Protein AF-A0A4U2EYA7-F1 (afdb_monomer_lite)

Foldseek 3Di:
DDPPVVVVVVVVVVVVVVVVVVVVVVVVVVVVVVVVVVVVVVVVVVVVVVVVVVVVVVVVVVVVVVVVVVVVVVVVVVVVVVVVVVVVVVVVVVVVVVPPDDDDLPPLQDADDLVNCLDPNNLVPDDLVSSLVNNQSHDPDRPPPVSSVVSVVSSCVVPVPPPD

Secondary structure (DSSP, 8-state):
---HHHHHHHHHHHHHHHHHHHHHHHHHHHHHHHHHHHHHHHHHHHHHHHHHHHHHHHHHHHHHHHHHHHHHHHHHHHHHHHHHHHHHHHHHHHHHHHTT----TT-TT----HHHHTSHHHHHHS-HHHHHHHHHTT-SSPPPHHHHHHHHHHHHHHHGGG--

Radius of gyration: 53.13 Å; chains: 1; bounding box: 93×48×147 Å

Structure (mmCIF, N/CA/C/O backbone):
data_AF-A0A4U2EYA7-F1
#
_entry.id   AF-A0A4U2EYA7-F1
#
loop_
_atom_site.group_PDB
_atom_site.id
_atom_site.type_symbol
_atom_site.label_atom_id
_atom_site.label_alt_id
_atom_site.label_comp_id
_atom_site.label_asym_id
_atom_site.label_entity_id
_atom_site.label_seq_id
_atom_site.pdbx_PDB_ins_code
_atom_site.Cartn_x
_atom_site.Cartn_y
_atom_site.Cartn_z
_atom_site.occupancy
_atom_site.B_iso_or_equiv
_atom_site.auth_seq_id
_atom_site.auth_comp_id
_atom_site.auth_asym_id
_atom_site.auth_atom_id
_atom_site.pdbx_PDB_model_num
ATOM 1 N N . MET A 1 1 ? -61.223 -23.278 85.427 1.00 52.69 1 MET A N 1
ATOM 2 C CA . MET A 1 1 ? -60.872 -21.841 85.414 1.00 52.69 1 MET A CA 1
ATOM 3 C C . MET A 1 1 ? -59.365 -21.768 85.554 1.00 52.69 1 MET A C 1
ATOM 5 O O . MET A 1 1 ? -58.854 -22.464 86.415 1.00 52.69 1 MET A O 1
ATOM 9 N N . LEU A 1 2 ? -58.667 -21.059 84.663 1.00 58.75 2 LEU A N 1
ATOM 10 C CA . LEU A 1 2 ? -57.231 -20.802 84.826 1.00 58.75 2 LEU A CA 1
ATOM 11 C C . LEU A 1 2 ? -57.045 -19.795 85.964 1.00 58.75 2 LEU A C 1
ATOM 13 O O . LEU A 1 2 ? -57.768 -18.797 86.005 1.00 58.75 2 LEU A O 1
ATOM 17 N N . ASP A 1 3 ? -56.101 -20.060 86.861 1.00 76.12 3 ASP A N 1
ATOM 18 C CA . ASP A 1 3 ? -55.784 -19.149 87.954 1.00 76.12 3 ASP A CA 1
ATOM 19 C C . ASP A 1 3 ? -55.216 -17.832 87.393 1.00 76.12 3 ASP A C 1
ATOM 21 O O . ASP A 1 3 ? -54.519 -17.795 86.376 1.00 76.12 3 ASP A O 1
ATOM 25 N N . SER A 1 4 ? -55.552 -16.711 88.035 1.00 76.69 4 SER A N 1
ATOM 26 C CA . SER A 1 4 ? -55.222 -15.349 87.573 1.00 76.69 4 SER A CA 1
ATOM 27 C C . SER A 1 4 ? -53.725 -15.147 87.283 1.00 76.69 4 SER A C 1
ATOM 29 O O . SER A 1 4 ? -53.350 -14.415 86.365 1.00 76.69 4 SER A O 1
ATOM 31 N N . GLU A 1 5 ? -52.858 -15.837 88.025 1.00 77.38 5 GLU A N 1
ATOM 32 C CA . GLU A 1 5 ? -51.407 -15.781 87.831 1.00 77.38 5 GLU A CA 1
ATOM 33 C C . GLU A 1 5 ? -50.943 -16.524 86.573 1.00 77.38 5 GLU A C 1
ATOM 35 O O . GLU A 1 5 ? -50.135 -15.989 85.812 1.00 77.38 5 GLU A O 1
ATOM 40 N N . THR A 1 6 ? -51.517 -17.693 86.273 1.00 77.44 6 THR A N 1
ATOM 41 C CA . THR A 1 6 ? -51.174 -18.451 85.059 1.00 77.44 6 THR A CA 1
ATOM 42 C C . THR A 1 6 ? -51.632 -17.725 83.795 1.00 77.44 6 THR A C 1
ATOM 44 O O . THR A 1 6 ? -50.946 -17.761 82.773 1.00 77.44 6 THR A O 1
ATOM 47 N N . ALA A 1 7 ? -52.756 -17.005 83.858 1.00 79.62 7 ALA A N 1
ATOM 48 C CA . ALA A 1 7 ? -53.217 -16.166 82.753 1.00 79.62 7 ALA A CA 1
ATOM 49 C C . ALA A 1 7 ? -52.255 -14.997 82.463 1.00 79.62 7 ALA A C 1
ATOM 51 O O . ALA A 1 7 ? -51.969 -14.714 81.297 1.00 79.62 7 ALA A O 1
ATOM 52 N N . LYS A 1 8 ? -51.709 -14.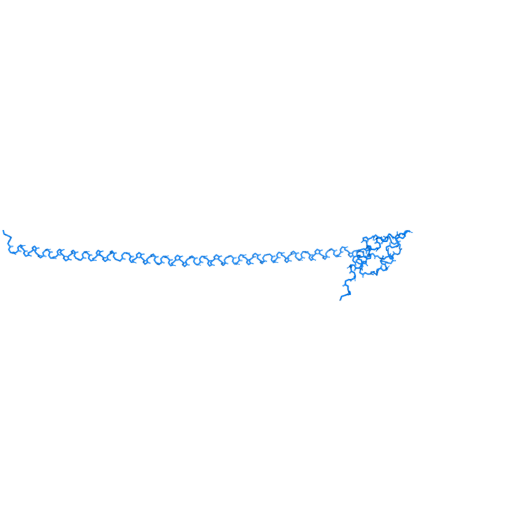352 83.505 1.00 82.56 8 LYS A N 1
ATOM 53 C CA . LYS A 1 8 ? -50.725 -13.267 83.355 1.00 82.56 8 LYS A CA 1
ATOM 54 C C . LYS A 1 8 ? -49.404 -13.762 82.771 1.00 82.56 8 LYS A C 1
ATOM 56 O O . LYS A 1 8 ? -48.896 -13.140 81.841 1.00 82.56 8 LYS A O 1
ATOM 61 N N . GLU A 1 9 ? -48.878 -14.890 83.247 1.00 80.94 9 GLU A N 1
ATOM 62 C CA . GLU A 1 9 ? -47.647 -15.474 82.693 1.00 80.94 9 GLU A CA 1
ATOM 63 C C . GLU A 1 9 ? -47.791 -15.862 81.218 1.00 80.94 9 GLU A C 1
ATOM 65 O O . GLU A 1 9 ? -46.896 -15.604 80.410 1.00 80.94 9 GLU A O 1
ATOM 70 N N . LEU A 1 10 ? -48.928 -16.454 80.837 1.00 82.88 10 LEU A N 1
ATOM 71 C CA . LEU A 1 10 ? -49.212 -16.794 79.441 1.00 82.88 10 LEU A CA 1
ATOM 72 C C . LEU A 1 10 ? -49.304 -15.548 78.556 1.00 82.88 10 LEU A C 1
ATOM 74 O O . LEU A 1 10 ? -48.827 -15.560 77.419 1.00 82.88 10 LEU A O 1
ATOM 78 N N . GLN A 1 11 ? -49.882 -14.461 79.068 1.00 84.00 11 GLN A N 1
ATOM 79 C CA . GLN A 1 11 ? -49.985 -13.201 78.340 1.00 84.00 11 GLN A CA 1
ATOM 80 C C . GLN A 1 11 ? -48.613 -12.543 78.139 1.00 84.00 11 GLN A C 1
ATOM 82 O O . GLN A 1 11 ? -48.336 -12.037 77.050 1.00 84.00 11 GLN A O 1
ATOM 87 N N . LEU A 1 12 ? -47.738 -12.619 79.144 1.00 85.44 12 LEU A N 1
ATOM 88 C CA . LEU A 1 12 ? -46.378 -12.080 79.104 1.00 85.44 12 LEU A CA 1
ATOM 89 C C . LEU A 1 12 ? -45.503 -12.856 78.107 1.00 85.44 12 LEU A C 1
ATOM 91 O O . LEU A 1 12 ? -44.963 -12.261 77.177 1.00 85.44 12 LEU A O 1
ATOM 95 N N . LYS A 1 13 ? -45.513 -14.194 78.176 1.00 85.19 13 LYS A N 1
ATOM 96 C CA . LYS A 1 13 ? -44.842 -15.061 77.188 1.00 85.19 13 LYS A CA 1
ATOM 97 C C . LYS A 1 13 ? -45.384 -14.862 75.772 1.00 85.19 13 LYS A C 1
ATOM 99 O O . LYS A 1 13 ? -44.642 -14.917 74.794 1.00 85.19 13 LYS A O 1
ATOM 104 N N . SER A 1 14 ? -46.689 -14.624 75.632 1.00 83.50 14 SER A N 1
ATOM 105 C CA . SER A 1 14 ? -47.300 -14.318 74.334 1.00 83.50 14 SER A CA 1
ATOM 106 C C . SER A 1 14 ? -46.831 -12.970 73.778 1.00 83.50 14 SER A C 1
ATOM 108 O O . SER A 1 14 ? -46.651 -12.847 72.566 1.00 83.50 14 SER A O 1
ATOM 110 N N . ALA A 1 15 ? -46.638 -11.964 74.633 1.00 85.31 15 ALA A N 1
ATOM 111 C CA . ALA A 1 15 ? -46.117 -10.662 74.233 1.00 85.31 15 ALA A CA 1
ATOM 112 C C . ALA A 1 15 ? -44.639 -10.751 73.818 1.00 85.31 15 ALA A C 1
ATOM 114 O O . ALA A 1 15 ? -44.290 -10.248 72.752 1.00 85.31 15 ALA A O 1
ATOM 115 N N . GLU A 1 16 ? -43.812 -11.467 74.583 1.00 88.19 16 GLU A N 1
ATOM 116 C CA . GLU A 1 16 ? -42.397 -11.722 74.264 1.00 88.19 16 GLU A CA 1
ATOM 117 C C . GLU A 1 16 ? -42.233 -12.456 72.927 1.00 88.19 16 GLU A C 1
ATOM 119 O O . GLU A 1 16 ? -41.485 -12.025 72.052 1.00 88.19 16 GLU A O 1
ATOM 124 N N . LYS A 1 17 ? -43.020 -13.509 72.676 1.00 87.25 17 LYS A N 1
ATOM 125 C CA . LYS A 1 17 ? -42.952 -14.202 71.380 1.00 87.25 17 LYS A CA 1
ATOM 126 C C . LYS A 1 17 ? -43.392 -13.334 70.201 1.00 87.25 17 LYS A C 1
ATOM 128 O O . LYS A 1 17 ? -42.926 -13.536 69.079 1.00 87.25 17 LYS A O 1
ATOM 133 N N . ARG A 1 18 ? -44.291 -12.367 70.415 1.00 83.38 18 ARG A N 1
ATOM 134 C CA . ARG A 1 18 ? -44.698 -11.418 69.365 1.00 83.38 18 ARG A CA 1
ATOM 135 C C . ARG A 1 18 ? -43.592 -10.414 69.052 1.00 83.38 18 ARG A C 1
ATOM 137 O O . ARG A 1 18 ? -43.399 -10.101 67.877 1.00 83.38 18 ARG A O 1
ATOM 144 N N . THR A 1 19 ? -42.868 -9.927 70.059 1.00 87.31 19 THR A N 1
ATOM 145 C CA . THR A 1 19 ? -41.748 -8.997 69.851 1.00 87.31 19 THR A CA 1
ATOM 146 C C . THR A 1 19 ? -40.568 -9.689 69.174 1.00 87.31 19 THR A C 1
ATOM 148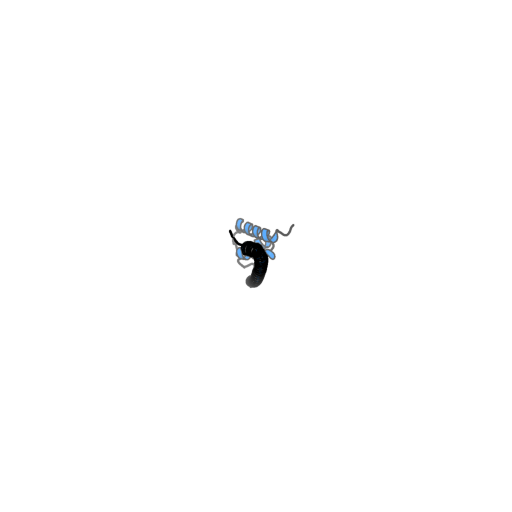 O O . THR A 1 19 ? -40.024 -9.142 68.214 1.00 87.31 19 THR A O 1
ATOM 151 N N . GLU A 1 20 ? -40.243 -10.922 69.567 1.00 86.69 20 GLU A N 1
ATOM 152 C CA . GLU A 1 20 ? -39.237 -11.751 68.889 1.00 86.69 20 GLU A CA 1
ATOM 153 C C . GLU A 1 20 ? -39.598 -12.011 67.421 1.00 86.69 20 GLU A C 1
ATOM 155 O O . GLU A 1 20 ? -38.760 -11.855 66.531 1.00 86.69 20 GLU A O 1
ATOM 160 N N . ASN A 1 21 ? -40.863 -12.335 67.129 1.00 84.50 21 ASN A N 1
ATOM 161 C CA . ASN A 1 21 ? -41.307 -12.552 65.752 1.00 84.50 21 ASN A CA 1
ATOM 162 C C . ASN A 1 21 ? -41.226 -11.269 64.906 1.00 84.50 21 ASN A C 1
ATOM 164 O O . ASN A 1 21 ? -40.838 -11.319 63.740 1.00 84.50 21 ASN A O 1
ATOM 168 N N . ALA A 1 22 ? -41.551 -10.110 65.487 1.00 88.00 22 ALA A N 1
ATOM 169 C CA . ALA A 1 22 ? -41.431 -8.822 64.809 1.00 88.00 22 ALA A CA 1
ATOM 170 C C . ALA A 1 22 ? -39.966 -8.463 64.495 1.00 88.00 22 ALA A C 1
ATOM 172 O O . ALA A 1 22 ? -39.678 -7.968 63.403 1.00 88.00 22 ALA A O 1
ATOM 173 N N . LEU A 1 23 ? -39.041 -8.754 65.416 1.00 86.62 23 LEU A N 1
ATOM 174 C CA . LEU A 1 23 ? -37.599 -8.599 65.207 1.00 86.62 23 LEU A CA 1
ATOM 175 C C . LEU A 1 23 ? -37.081 -9.529 64.106 1.00 86.62 23 LEU A C 1
ATOM 177 O O . LEU A 1 23 ? -36.403 -9.064 63.192 1.00 86.62 23 LEU A O 1
ATOM 181 N N . ALA A 1 24 ? -37.465 -10.807 64.135 1.00 79.19 24 ALA A N 1
ATOM 182 C CA . ALA A 1 24 ? -37.080 -11.780 63.115 1.00 79.19 24 ALA A CA 1
ATOM 183 C C . ALA A 1 24 ? -37.596 -11.391 61.718 1.00 79.19 24 ALA A C 1
ATOM 185 O O . ALA A 1 24 ? -36.853 -11.464 60.743 1.00 79.19 24 ALA A O 1
ATOM 186 N N . ARG A 1 25 ? -38.840 -10.901 61.612 1.00 83.12 25 ARG A N 1
ATOM 187 C CA . ARG A 1 25 ? -39.405 -10.404 60.344 1.00 83.12 25 ARG A CA 1
ATOM 188 C C . ARG A 1 25 ? -38.680 -9.170 59.821 1.00 83.12 25 ARG A C 1
ATOM 190 O O . ARG A 1 25 ? -38.469 -9.066 58.617 1.00 83.12 25 ARG A O 1
ATOM 197 N N . ARG A 1 26 ? -38.294 -8.240 60.702 1.00 83.75 26 ARG A N 1
ATOM 198 C CA . ARG A 1 26 ? -37.489 -7.078 60.301 1.00 83.75 26 ARG A CA 1
ATOM 199 C C . ARG A 1 26 ? -36.119 -7.506 59.803 1.00 83.75 26 ARG A C 1
ATOM 201 O O . ARG A 1 26 ? -35.748 -7.081 58.722 1.00 83.75 26 ARG A O 1
ATOM 208 N N . ALA A 1 27 ? -35.421 -8.373 60.535 1.00 78.06 27 ALA A N 1
ATOM 209 C CA . ALA A 1 27 ? -34.114 -8.884 60.126 1.00 78.06 27 ALA A CA 1
ATOM 210 C C . ALA A 1 27 ? -34.179 -9.626 58.780 1.00 78.06 27 ALA A C 1
ATOM 212 O O . ALA A 1 27 ? -33.314 -9.438 57.930 1.00 78.06 27 ALA A O 1
ATOM 213 N N . PHE A 1 28 ? -35.234 -10.415 58.561 1.00 76.19 28 PHE A N 1
ATOM 214 C CA . PHE A 1 28 ? -35.461 -11.117 57.301 1.00 76.19 28 PHE A CA 1
ATOM 215 C C . PHE A 1 28 ? -35.742 -10.159 56.136 1.00 76.19 28 PHE A C 1
ATOM 217 O O . PHE A 1 28 ? -35.145 -10.299 55.072 1.00 76.19 28 PHE A O 1
ATOM 224 N N . ASN A 1 29 ? -36.591 -9.148 56.340 1.00 77.69 29 ASN A N 1
ATOM 225 C CA . ASN A 1 29 ? -36.836 -8.124 55.323 1.00 77.69 29 ASN A CA 1
ATOM 226 C C . ASN A 1 29 ? -35.580 -7.297 55.021 1.00 77.69 29 ASN A C 1
ATOM 228 O O . ASN A 1 29 ? -35.341 -6.989 53.862 1.00 77.69 29 ASN A O 1
ATOM 232 N N . ASP A 1 30 ? -34.771 -6.977 56.031 1.00 77.50 30 ASP A N 1
ATOM 233 C CA . ASP A 1 30 ? -33.505 -6.254 55.860 1.00 77.50 30 ASP A CA 1
ATOM 234 C C . ASP A 1 30 ? -32.467 -7.074 55.080 1.00 77.50 30 ASP A C 1
ATOM 236 O O . ASP A 1 30 ? -31.682 -6.521 54.314 1.00 77.50 30 ASP A O 1
ATOM 240 N N . ALA A 1 31 ? -32.443 -8.396 55.271 1.00 71.38 31 ALA A N 1
ATOM 241 C CA . ALA A 1 31 ? -31.594 -9.290 54.489 1.00 71.38 31 ALA A CA 1
ATOM 242 C C . ALA A 1 31 ? -32.070 -9.363 53.028 1.00 71.38 31 ALA A C 1
ATOM 244 O O . ALA A 1 31 ? -31.269 -9.204 52.108 1.00 71.38 31 ALA A O 1
ATOM 245 N N . LEU A 1 32 ? -33.385 -9.504 52.823 1.00 71.12 32 LEU A N 1
ATOM 246 C CA . LEU A 1 32 ? -34.001 -9.542 51.495 1.00 71.12 32 LEU A CA 1
ATOM 247 C C . LEU A 1 32 ? -33.855 -8.241 50.703 1.00 71.12 32 LEU A C 1
ATOM 249 O O . LEU A 1 32 ? -33.901 -8.291 49.481 1.00 71.12 32 LEU A O 1
ATOM 253 N N . THR A 1 33 ? -33.709 -7.084 51.350 1.00 72.50 33 THR A N 1
ATOM 254 C CA . THR A 1 33 ? -33.502 -5.803 50.653 1.00 72.50 33 THR A CA 1
ATOM 255 C C . THR A 1 33 ? -32.030 -5.514 50.370 1.00 72.50 33 THR A C 1
ATOM 257 O O . THR A 1 33 ? -31.717 -4.935 49.331 1.00 72.50 33 THR A O 1
ATOM 260 N N . LYS A 1 34 ? -31.108 -5.960 51.231 1.00 73.44 34 LYS A N 1
ATOM 261 C CA . LYS A 1 34 ? -29.662 -5.731 51.051 1.00 73.44 34 LYS A CA 1
ATOM 262 C C . LYS A 1 34 ? -29.029 -6.634 49.994 1.00 73.44 34 LYS A C 1
ATOM 264 O O . LYS A 1 34 ? -28.121 -6.191 49.292 1.00 73.44 34 LYS A O 1
ATOM 269 N N . GLU A 1 35 ? -29.491 -7.876 49.850 1.00 67.69 35 GLU A N 1
ATOM 270 C CA . GLU A 1 35 ? -28.957 -8.801 48.837 1.00 67.69 35 GLU A CA 1
ATOM 271 C C . GLU A 1 35 ? -29.179 -8.317 47.387 1.00 67.69 35 GLU A C 1
ATOM 273 O O . GLU A 1 35 ? -28.206 -8.272 46.629 1.00 67.69 35 GLU A O 1
ATOM 278 N N . PRO A 1 36 ? -30.383 -7.871 46.978 1.00 72.56 36 PRO A N 1
ATOM 279 C CA . PRO A 1 36 ? -30.616 -7.329 45.640 1.00 72.56 36 PRO A CA 1
ATOM 280 C C . PRO A 1 36 ? -29.798 -6.071 45.348 1.00 72.56 36 PRO A C 1
ATOM 282 O O . PRO A 1 36 ? -29.307 -5.910 44.233 1.00 72.56 36 PRO A O 1
ATOM 285 N N . GLU A 1 37 ? -29.611 -5.188 46.334 1.00 73.62 37 GLU A N 1
ATOM 286 C CA . GLU A 1 37 ? -28.792 -3.980 46.173 1.00 73.62 37 GLU A CA 1
ATOM 287 C C . GLU A 1 37 ? -27.308 -4.309 45.972 1.00 73.62 37 GLU A C 1
ATOM 289 O O . GLU A 1 37 ? -26.639 -3.683 45.147 1.00 73.62 37 GLU A O 1
ATOM 294 N N . LEU A 1 38 ? -26.786 -5.300 46.700 1.00 73.06 38 LEU A N 1
ATOM 295 C CA . LEU A 1 38 ? -25.419 -5.792 46.519 1.00 73.06 38 LEU A CA 1
ATOM 296 C C . LEU A 1 38 ? -25.233 -6.425 45.138 1.00 73.06 38 LEU A C 1
ATOM 298 O O . LEU A 1 38 ? -24.242 -6.137 44.466 1.00 73.06 38 LEU A O 1
ATOM 302 N N . ILE A 1 39 ? -26.202 -7.223 44.687 1.00 67.56 39 ILE A N 1
ATOM 303 C CA . ILE A 1 39 ? -26.197 -7.828 43.350 1.00 67.56 39 ILE A CA 1
ATOM 304 C C . ILE A 1 39 ? -26.255 -6.742 42.267 1.00 67.56 39 ILE A C 1
ATOM 306 O O . ILE A 1 39 ? -25.468 -6.781 41.323 1.00 67.56 39 ILE A O 1
ATOM 310 N N . ALA A 1 40 ? -27.117 -5.734 42.414 1.00 73.75 40 ALA A N 1
ATOM 311 C CA . ALA A 1 40 ? -27.219 -4.626 41.467 1.00 73.75 40 ALA A CA 1
ATOM 312 C C . ALA A 1 40 ? -25.915 -3.813 41.380 1.00 73.75 40 ALA A C 1
ATOM 314 O O . ALA A 1 40 ? -25.471 -3.483 40.281 1.00 73.75 40 ALA A O 1
ATOM 315 N N . LYS A 1 41 ? -25.257 -3.546 42.518 1.00 74.75 41 LYS A N 1
ATOM 316 C CA . LYS A 1 41 ? -23.945 -2.875 42.555 1.00 74.75 41 LYS A CA 1
ATOM 317 C C . LYS A 1 41 ? -22.848 -3.705 41.887 1.00 74.75 41 LYS A C 1
ATOM 319 O O . LYS A 1 41 ? -22.052 -3.151 41.133 1.00 74.75 41 LYS A O 1
ATOM 324 N N . LEU A 1 42 ? -22.822 -5.016 42.129 1.00 70.50 42 LEU A N 1
ATOM 325 C CA . LEU A 1 42 ? -21.884 -5.943 41.486 1.00 70.50 42 LEU A CA 1
ATOM 326 C C . LEU A 1 42 ? -22.083 -5.993 39.969 1.00 70.50 42 LEU A C 1
ATOM 328 O O . LEU A 1 42 ? -21.113 -5.900 39.222 1.00 70.50 42 LEU A O 1
ATOM 332 N N . ILE A 1 43 ? -23.331 -6.094 39.505 1.00 70.25 43 ILE A N 1
ATOM 333 C CA . ILE A 1 43 ? -23.654 -6.096 38.073 1.00 70.25 43 ILE A CA 1
ATOM 334 C C . ILE A 1 43 ? -23.262 -4.761 37.433 1.00 70.25 43 ILE A C 1
ATOM 336 O O . ILE A 1 43 ? -22.608 -4.764 36.391 1.00 70.25 43 ILE A O 1
ATOM 340 N N . GLY A 1 44 ? -23.600 -3.633 38.066 1.00 70.44 44 GLY A N 1
ATOM 341 C CA . GLY A 1 44 ? -23.236 -2.298 37.585 1.00 70.44 44 GLY A CA 1
ATOM 342 C C . GLY A 1 44 ? -21.723 -2.133 37.444 1.00 70.44 44 GLY A C 1
ATOM 343 O O . GLY A 1 44 ? -21.232 -1.864 36.349 1.00 70.44 44 GLY A O 1
ATOM 344 N N . SER A 1 45 ? -20.975 -2.416 38.514 1.00 72.56 45 SER A N 1
ATOM 345 C CA . SER A 1 45 ? -19.512 -2.300 38.522 1.00 72.56 45 SER A CA 1
ATOM 346 C C . SER A 1 45 ? -18.840 -3.222 37.496 1.00 72.56 45 SER A C 1
ATOM 348 O O . SER A 1 45 ? -17.961 -2.781 36.753 1.00 72.56 45 SER A O 1
ATOM 350 N N . ASN A 1 46 ? -19.295 -4.473 37.380 1.00 71.62 46 ASN A N 1
ATOM 351 C CA . ASN A 1 46 ? -18.758 -5.409 36.391 1.00 71.62 46 ASN A CA 1
ATOM 352 C C . ASN A 1 46 ? -19.078 -4.975 34.953 1.00 71.62 46 ASN A C 1
ATOM 354 O O . ASN A 1 46 ? -18.254 -5.158 34.059 1.00 71.62 46 ASN A O 1
ATOM 358 N N . SER A 1 47 ? -20.252 -4.384 34.712 1.00 62.31 47 SER A N 1
ATOM 359 C CA . SER A 1 47 ? -20.629 -3.895 33.382 1.00 62.31 47 SER A CA 1
ATOM 360 C C . SER A 1 47 ? -19.770 -2.707 32.928 1.00 62.31 47 SER A C 1
ATOM 362 O O . SER A 1 47 ? -19.324 -2.680 31.780 1.00 62.31 47 SER A O 1
ATOM 364 N N . GLU A 1 48 ? -19.446 -1.780 33.834 1.00 72.00 48 GLU A N 1
ATOM 365 C CA . GLU A 1 48 ? -18.563 -0.637 33.567 1.00 72.00 48 GLU A CA 1
ATOM 366 C C . GLU A 1 48 ? -17.108 -1.076 33.331 1.00 72.00 48 GLU A C 1
ATOM 368 O O . GLU A 1 48 ? -16.440 -0.603 32.404 1.00 72.00 48 GLU A O 1
ATOM 373 N N . GLN A 1 49 ? -16.616 -2.042 34.113 1.00 71.94 49 GLN A N 1
ATOM 374 C CA . GLN A 1 49 ? -15.297 -2.641 33.890 1.00 71.94 49 GLN A CA 1
ATOM 375 C C . GLN A 1 49 ? -15.222 -3.375 32.545 1.00 71.94 49 GLN A C 1
ATOM 377 O O . GLN A 1 49 ? -14.239 -3.239 31.814 1.00 71.94 49 GLN A O 1
ATOM 382 N N . LEU A 1 50 ? -16.270 -4.109 32.166 1.00 70.44 50 LEU A N 1
ATOM 383 C CA . LEU A 1 50 ? -16.315 -4.790 30.874 1.00 70.44 50 LEU A CA 1
ATOM 384 C C . LEU A 1 50 ? -16.330 -3.789 29.707 1.00 70.44 50 LEU A C 1
ATOM 386 O O . LEU A 1 50 ? -15.625 -3.990 28.718 1.00 70.44 50 LEU A O 1
ATOM 390 N N . ALA A 1 51 ? -17.101 -2.704 29.822 1.00 71.25 51 ALA A N 1
ATOM 391 C CA . ALA A 1 51 ? -17.165 -1.654 28.807 1.00 71.25 51 ALA A CA 1
ATOM 392 C C . ALA A 1 51 ? -15.817 -0.935 28.632 1.00 71.25 51 ALA A C 1
ATOM 394 O O . ALA A 1 51 ? -15.352 -0.768 27.504 1.00 71.25 51 ALA A O 1
ATOM 395 N N . SER A 1 52 ? -15.150 -0.573 29.733 1.00 71.94 52 SER A N 1
ATOM 396 C CA . SER A 1 52 ? -13.828 0.068 29.683 1.00 71.94 52 SER A CA 1
ATOM 397 C C . SER A 1 52 ? -12.749 -0.857 29.109 1.00 71.94 52 SER A C 1
ATOM 399 O O . SER A 1 52 ? -11.932 -0.420 28.300 1.00 71.94 52 SER A O 1
ATOM 401 N N . THR A 1 53 ? -12.793 -2.153 29.433 1.00 73.12 53 THR A N 1
ATOM 402 C CA . THR A 1 53 ? -11.866 -3.149 28.872 1.00 73.12 53 THR A CA 1
ATOM 403 C C . THR A 1 53 ? -12.071 -3.334 27.365 1.00 73.12 53 THR A C 1
ATOM 405 O O . THR A 1 53 ? -11.094 -3.414 26.621 1.00 73.12 53 THR A O 1
ATOM 408 N N . LYS A 1 54 ? -13.325 -3.355 26.884 1.00 79.81 54 LYS A N 1
ATOM 409 C CA . LYS A 1 54 ? -13.629 -3.410 25.441 1.00 79.81 54 LYS A CA 1
ATOM 410 C C . LYS A 1 54 ? -13.105 -2.183 24.696 1.00 79.81 54 LYS A C 1
ATOM 412 O O . LYS A 1 54 ? -12.413 -2.349 23.698 1.00 79.81 54 LYS A O 1
ATOM 417 N N . LEU A 1 55 ? -13.363 -0.983 25.218 1.00 78.44 55 LEU A N 1
ATOM 418 C CA . LEU A 1 55 ? -12.845 0.272 24.658 1.00 78.44 55 LEU A CA 1
ATOM 419 C C . LEU A 1 55 ? -11.308 0.289 24.609 1.00 78.44 55 LEU A C 1
ATOM 421 O O . LEU A 1 55 ? -10.723 0.681 23.601 1.00 78.44 55 LEU A O 1
ATOM 425 N N . GLY A 1 56 ? -10.642 -0.188 25.667 1.00 80.38 56 GLY A N 1
ATOM 426 C CA . GLY A 1 56 ? -9.183 -0.336 25.684 1.00 80.38 56 GLY A CA 1
ATOM 427 C C . GLY A 1 56 ? -8.669 -1.336 24.641 1.00 80.38 56 GLY A C 1
ATOM 428 O O . GLY A 1 56 ? -7.668 -1.075 23.973 1.00 80.38 56 GLY A O 1
ATOM 429 N N . GLY A 1 57 ? -9.375 -2.455 24.452 1.00 82.00 57 GLY A N 1
ATOM 430 C CA . GLY A 1 57 ? -9.063 -3.453 23.426 1.00 82.00 57 GLY A CA 1
ATOM 431 C C . GLY A 1 57 ? -9.213 -2.918 21.999 1.00 82.00 57 GLY A C 1
ATOM 432 O O . GLY A 1 57 ? -8.327 -3.128 21.171 1.00 82.00 57 GLY A O 1
ATOM 433 N N . GLU A 1 58 ? -10.286 -2.177 21.720 1.00 82.75 58 GLU A N 1
ATOM 434 C CA . GLU A 1 58 ? -10.507 -1.523 20.422 1.00 82.75 58 GLU A CA 1
ATOM 435 C C . GLU A 1 58 ? -9.420 -0.485 20.115 1.00 82.75 58 GLU A C 1
ATOM 437 O O . GLU A 1 58 ? -8.911 -0.427 18.995 1.00 82.75 58 GLU A O 1
AT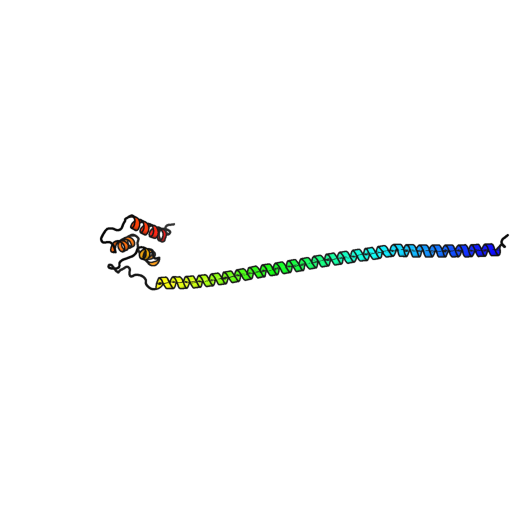OM 442 N N . TRP A 1 59 ? -8.997 0.295 21.114 1.00 82.69 59 TRP A N 1
ATOM 443 C CA . TRP A 1 59 ? -7.915 1.266 20.950 1.00 82.69 59 TRP A CA 1
ATOM 444 C C . TRP A 1 59 ? -6.571 0.607 20.602 1.00 82.69 59 TRP A C 1
ATOM 446 O O . TRP A 1 59 ? -5.865 1.077 19.703 1.00 82.69 59 TRP A O 1
ATOM 456 N N . LEU A 1 60 ? -6.228 -0.504 21.264 1.00 78.94 60 LEU A N 1
ATOM 457 C CA . LEU A 1 60 ? -5.020 -1.275 20.953 1.00 78.94 60 LEU A CA 1
ATOM 458 C C . LEU A 1 60 ? -5.071 -1.863 19.539 1.00 78.94 60 LEU A C 1
ATOM 460 O O . LEU A 1 60 ? -4.083 -1.779 18.808 1.00 78.94 60 LEU A O 1
ATOM 464 N N . LEU A 1 61 ? -6.221 -2.411 19.135 1.00 84.00 61 LEU A N 1
ATOM 465 C CA . LEU A 1 61 ? -6.411 -2.978 17.799 1.00 84.00 61 LEU A CA 1
ATOM 466 C C . LEU A 1 61 ? -6.243 -1.907 16.709 1.00 84.00 61 LEU A C 1
ATOM 468 O O . LEU A 1 61 ? -5.488 -2.111 15.759 1.00 84.00 61 LEU A O 1
ATOM 472 N N . ASN A 1 62 ? -6.885 -0.749 16.879 1.00 81.00 62 ASN A N 1
ATOM 473 C CA . ASN A 1 62 ? -6.788 0.374 15.942 1.00 81.00 62 ASN A CA 1
ATOM 474 C C . ASN A 1 62 ? -5.353 0.913 15.850 1.00 81.00 62 ASN A C 1
ATOM 476 O O . ASN A 1 62 ? -4.860 1.218 14.762 1.00 81.00 62 ASN A O 1
ATOM 480 N N . SER A 1 63 ? -4.649 0.982 16.982 1.00 78.25 63 SER A N 1
ATOM 481 C CA . SER A 1 63 ? -3.247 1.407 17.020 1.00 78.25 63 SER A CA 1
ATOM 482 C C . SER A 1 63 ? -2.337 0.419 16.284 1.00 78.25 63 SER A C 1
ATOM 484 O O . SER A 1 63 ? -1.507 0.832 15.474 1.00 78.25 63 SER A O 1
ATOM 486 N N . ALA A 1 64 ? -2.524 -0.888 16.495 1.00 80.50 64 ALA A N 1
ATOM 487 C CA . ALA A 1 64 ? -1.765 -1.926 15.800 1.00 80.50 64 ALA A CA 1
ATOM 488 C C . ALA A 1 64 ? -2.021 -1.917 14.282 1.00 80.50 64 ALA A C 1
ATOM 490 O O . ALA A 1 64 ? -1.076 -2.028 13.500 1.00 80.50 64 ALA A O 1
ATOM 491 N N . GLN A 1 65 ? -3.275 -1.725 13.857 1.00 85.75 65 GLN A N 1
ATOM 492 C CA . GLN A 1 65 ? -3.626 -1.583 12.441 1.00 85.75 65 GLN A CA 1
ATOM 493 C C . GLN A 1 65 ? -2.929 -0.378 11.799 1.00 85.75 65 GLN A C 1
ATOM 495 O O . GLN A 1 65 ? -2.336 -0.517 10.731 1.00 85.75 65 GLN A O 1
ATOM 500 N N . SER A 1 66 ? -2.936 0.781 12.463 1.00 85.19 66 SER A N 1
ATOM 501 C CA . SER A 1 66 ? -2.266 1.991 11.967 1.00 85.19 66 SER A CA 1
ATOM 502 C C . SER A 1 66 ? -0.754 1.790 11.788 1.00 85.19 66 SER A C 1
ATOM 504 O O . SER A 1 66 ? -0.187 2.149 10.753 1.00 85.19 66 SER A O 1
ATOM 506 N N . ILE A 1 67 ? -0.098 1.141 12.756 1.00 87.94 67 ILE A N 1
ATOM 507 C CA . ILE A 1 67 ? 1.337 0.821 12.682 1.00 87.94 67 ILE A CA 1
ATOM 508 C C . ILE A 1 67 ? 1.633 -0.114 11.501 1.00 87.94 67 ILE A C 1
ATOM 510 O O . ILE A 1 67 ? 2.577 0.131 10.749 1.00 87.94 67 ILE A O 1
ATOM 514 N N . LEU A 1 68 ? 0.821 -1.158 11.311 1.00 88.06 68 LEU A N 1
ATOM 515 C CA . LEU A 1 68 ? 0.988 -2.106 10.207 1.00 88.06 68 LEU A CA 1
ATOM 516 C C . LEU A 1 68 ? 0.829 -1.431 8.844 1.00 88.06 68 LEU A C 1
ATOM 518 O O . LEU A 1 68 ? 1.671 -1.629 7.970 1.00 88.06 68 LEU A O 1
ATOM 522 N N . VAL A 1 69 ? -0.202 -0.600 8.672 1.00 92.19 69 VAL A N 1
ATOM 523 C CA . VAL A 1 69 ? -0.425 0.145 7.423 1.00 92.19 69 VAL A CA 1
ATOM 524 C C . VAL A 1 69 ? 0.773 1.042 7.110 1.00 92.19 69 VAL A C 1
ATOM 526 O O . VAL A 1 69 ? 1.301 0.985 6.000 1.00 92.19 69 VAL A O 1
ATOM 529 N N . ASN A 1 70 ? 1.263 1.807 8.089 1.00 87.56 70 ASN A N 1
ATOM 530 C CA . ASN A 1 70 ? 2.430 2.671 7.895 1.00 87.56 70 ASN A CA 1
ATOM 531 C C . ASN A 1 70 ? 3.699 1.877 7.545 1.00 87.56 70 ASN A C 1
ATOM 533 O O . ASN A 1 70 ? 4.456 2.289 6.667 1.00 87.56 70 ASN A O 1
ATOM 537 N N . SER A 1 71 ? 3.917 0.720 8.178 1.00 87.38 71 SER A N 1
ATOM 538 C CA . SER A 1 71 ? 5.055 -0.151 7.862 1.00 87.38 71 SER A CA 1
ATOM 539 C C . SER A 1 71 ? 4.988 -0.696 6.435 1.00 87.38 71 SER A C 1
ATOM 541 O O . SER A 1 71 ? 6.013 -0.746 5.759 1.00 87.38 71 SER A O 1
ATOM 543 N N . ILE A 1 72 ? 3.804 -1.104 5.969 1.00 89.94 72 ILE A N 1
ATOM 544 C CA . ILE A 1 72 ? 3.618 -1.622 4.606 1.00 89.94 72 ILE A CA 1
ATOM 545 C C . ILE A 1 72 ? 3.888 -0.517 3.581 1.00 89.94 72 ILE A C 1
ATOM 547 O O . ILE A 1 72 ? 4.598 -0.744 2.603 1.00 89.94 72 ILE A O 1
ATOM 551 N N . LEU A 1 73 ? 3.366 0.689 3.819 1.00 91.44 73 LEU A N 1
ATOM 552 C CA . LEU A 1 73 ? 3.576 1.830 2.928 1.00 91.44 73 LEU A CA 1
ATOM 553 C C . LEU A 1 73 ? 5.058 2.215 2.826 1.00 91.44 73 LEU A C 1
ATOM 555 O O . LEU A 1 73 ? 5.555 2.463 1.726 1.00 91.44 73 LEU A O 1
ATOM 559 N N . GLU A 1 74 ? 5.786 2.221 3.944 1.00 92.88 74 GLU A N 1
ATOM 560 C CA . GLU A 1 74 ? 7.220 2.522 3.931 1.00 92.88 74 GLU A CA 1
ATOM 561 C C . GLU A 1 74 ? 8.025 1.426 3.213 1.00 92.88 74 GLU A C 1
ATOM 563 O O . GLU A 1 74 ? 8.918 1.736 2.424 1.00 92.88 74 GLU A O 1
ATOM 568 N N . GLN A 1 75 ? 7.666 0.149 3.395 1.00 89.56 75 GLN A N 1
ATOM 569 C CA . GLN A 1 75 ? 8.279 -0.958 2.651 1.00 89.56 75 GLN A CA 1
ATOM 570 C C . GLN A 1 75 ? 8.049 -0.836 1.139 1.00 89.56 75 GLN A C 1
ATOM 572 O O . GLN A 1 75 ? 8.994 -0.990 0.365 1.00 89.56 75 GLN A O 1
ATOM 577 N N . GLN A 1 76 ? 6.829 -0.501 0.704 1.00 90.81 76 GLN A N 1
ATOM 578 C CA . GLN A 1 76 ? 6.528 -0.277 -0.715 1.00 90.81 76 GLN A CA 1
ATOM 579 C C . GLN A 1 76 ? 7.332 0.892 -1.289 1.00 90.81 76 GLN A C 1
ATOM 581 O O . GLN A 1 76 ? 7.903 0.791 -2.373 1.00 90.81 76 GLN A O 1
ATOM 586 N N . LYS A 1 77 ? 7.444 1.991 -0.538 1.00 93.50 77 LYS A N 1
ATOM 587 C CA . LYS A 1 77 ? 8.236 3.155 -0.944 1.00 93.50 77 LYS A CA 1
ATOM 588 C C . LYS A 1 77 ? 9.718 2.812 -1.119 1.00 93.50 77 LYS A C 1
ATOM 590 O O . LYS A 1 77 ? 10.340 3.268 -2.078 1.00 93.50 77 LYS A O 1
ATOM 595 N N . GLN A 1 78 ? 10.285 2.011 -0.217 1.00 90.25 78 GLN A N 1
ATOM 596 C CA . GLN A 1 78 ? 11.672 1.553 -0.325 1.00 90.25 78 GLN A CA 1
ATOM 597 C C . GLN A 1 78 ? 11.873 0.607 -1.513 1.00 90.25 78 GLN A C 1
ATOM 599 O O . GLN A 1 78 ? 12.851 0.765 -2.242 1.00 90.25 78 GLN A O 1
ATOM 604 N N . ALA A 1 79 ? 10.932 -0.310 -1.755 1.00 91.94 79 ALA A N 1
ATOM 605 C CA . ALA A 1 79 ? 10.966 -1.202 -2.913 1.00 91.94 79 ALA A CA 1
ATOM 606 C C . ALA A 1 79 ? 10.943 -0.417 -4.236 1.00 91.94 79 ALA A C 1
ATOM 608 O O . ALA A 1 79 ? 11.815 -0.618 -5.078 1.00 91.94 79 ALA A O 1
ATOM 609 N N . HIS A 1 80 ? 10.032 0.553 -4.379 1.00 92.62 80 HIS A N 1
ATOM 610 C CA . HIS A 1 80 ? 9.972 1.411 -5.568 1.00 92.62 80 HIS A CA 1
ATOM 611 C C . HIS A 1 80 ? 11.246 2.241 -5.755 1.00 92.62 80 HIS A C 1
ATOM 613 O O . HIS A 1 80 ? 11.690 2.465 -6.878 1.00 92.62 80 HIS A O 1
ATOM 619 N N . LYS A 1 81 ? 11.859 2.717 -4.662 1.00 92.56 81 LYS A N 1
ATOM 620 C CA . LYS A 1 81 ? 13.130 3.444 -4.743 1.00 92.56 81 LYS A CA 1
ATOM 621 C C . LYS A 1 81 ? 14.241 2.553 -5.307 1.00 92.56 81 LYS A C 1
ATOM 623 O O . LYS A 1 81 ? 15.002 3.015 -6.152 1.00 92.56 81 LYS A O 1
ATOM 628 N N . LEU A 1 82 ? 14.315 1.303 -4.855 1.00 92.44 82 LEU A N 1
ATOM 629 C CA . LEU A 1 82 ? 15.306 0.338 -5.326 1.00 92.44 82 LEU A CA 1
ATOM 630 C C . LEU A 1 82 ? 15.079 -0.022 -6.801 1.00 92.44 82 LEU A C 1
ATOM 632 O O . LEU A 1 82 ? 16.027 -0.018 -7.579 1.00 92.44 82 LEU A O 1
ATOM 636 N N . GLU A 1 83 ? 13.826 -0.233 -7.204 1.00 91.50 83 GLU A N 1
ATOM 637 C CA . GLU A 1 83 ? 13.457 -0.471 -8.604 1.00 91.50 83 GLU A CA 1
ATOM 638 C C . GLU A 1 83 ? 13.839 0.715 -9.504 1.00 91.50 83 GLU A C 1
ATOM 640 O O . GLU A 1 83 ? 14.440 0.532 -10.561 1.00 91.50 83 GLU A O 1
ATOM 645 N N . LEU A 1 84 ? 13.591 1.952 -9.059 1.00 90.88 84 LEU A N 1
ATOM 646 C CA . LEU A 1 84 ? 14.015 3.153 -9.783 1.00 90.88 84 LEU A CA 1
ATOM 647 C C . LEU A 1 84 ? 15.538 3.277 -9.894 1.00 90.88 84 LEU A C 1
ATOM 649 O O . LEU A 1 84 ? 16.040 3.737 -10.919 1.00 90.88 84 LEU A O 1
ATOM 653 N N . GLU A 1 85 ? 16.285 2.927 -8.848 1.00 90.31 85 GLU A N 1
ATOM 654 C CA . GLU A 1 85 ? 17.751 2.918 -8.894 1.00 90.31 85 GLU A CA 1
ATOM 655 C C . GLU A 1 85 ? 18.274 1.859 -9.871 1.00 90.31 85 GLU A C 1
ATOM 657 O O . GLU A 1 85 ? 19.207 2.142 -10.625 1.00 90.31 85 GLU A O 1
ATOM 662 N N . GLN A 1 86 ? 17.628 0.695 -9.927 1.00 87.81 86 GLN A N 1
ATOM 663 C CA . GLN A 1 86 ? 17.963 -0.370 -10.865 1.00 87.81 86 GLN A CA 1
ATOM 664 C C . GLN A 1 86 ? 17.660 0.029 -12.314 1.00 87.81 86 GLN A C 1
ATOM 666 O O . GLN A 1 86 ? 18.554 -0.025 -13.154 1.00 87.81 86 GLN A O 1
ATOM 671 N N . LEU A 1 87 ? 16.470 0.569 -12.591 1.00 83.94 87 LEU A N 1
ATOM 672 C CA . LEU A 1 87 ? 16.120 1.090 -13.917 1.00 83.94 87 LEU A CA 1
ATOM 673 C C . LEU A 1 87 ? 17.066 2.212 -14.368 1.00 83.94 87 LEU A C 1
ATOM 675 O O . LEU A 1 87 ? 17.442 2.280 -15.535 1.00 83.94 87 LEU A O 1
ATOM 679 N N . LYS A 1 88 ? 17.500 3.087 -13.452 1.00 85.00 88 LYS A N 1
ATOM 680 C CA . LYS A 1 88 ? 18.513 4.111 -13.757 1.00 85.00 88 LYS A CA 1
ATOM 681 C C . LYS A 1 88 ? 19.873 3.508 -14.098 1.00 85.00 88 LYS A C 1
ATOM 683 O O . LYS A 1 88 ? 20.585 4.073 -14.928 1.00 85.00 88 LYS A O 1
ATOM 688 N N . ALA A 1 89 ? 20.270 2.430 -13.427 1.00 83.50 89 ALA A N 1
ATOM 689 C CA . ALA A 1 89 ? 21.512 1.731 -13.731 1.00 83.50 89 ALA A CA 1
ATOM 690 C C . ALA A 1 89 ? 21.438 1.063 -15.112 1.00 83.50 89 ALA A C 1
ATOM 692 O O . ALA A 1 89 ? 22.361 1.232 -15.907 1.00 83.50 89 ALA A O 1
ATOM 693 N N . ASP A 1 90 ? 20.318 0.408 -15.419 1.00 76.06 90 ASP A N 1
ATOM 694 C CA . ASP A 1 90 ? 20.075 -0.245 -16.707 1.00 76.06 90 ASP A CA 1
ATOM 695 C C . ASP A 1 90 ? 20.000 0.768 -17.862 1.00 76.06 90 ASP A C 1
ATOM 697 O O . ASP A 1 90 ? 20.560 0.546 -18.933 1.00 76.06 90 ASP A O 1
ATOM 701 N N . LEU A 1 91 ? 19.398 1.942 -17.652 1.00 73.50 91 LEU A N 1
ATOM 702 C CA . LEU A 1 91 ? 19.389 2.997 -18.670 1.00 73.50 91 LEU A CA 1
ATOM 703 C C . LEU A 1 91 ? 20.816 3.475 -19.001 1.00 73.50 91 LEU A C 1
ATOM 705 O O . LEU A 1 91 ? 21.187 3.573 -20.168 1.00 73.50 91 LEU A O 1
ATOM 709 N N . LYS A 1 92 ? 21.653 3.698 -17.976 1.00 70.31 92 LYS A N 1
ATOM 710 C CA . LYS A 1 92 ? 23.055 4.113 -18.167 1.00 70.31 92 LYS A CA 1
ATOM 711 C C . LYS A 1 92 ? 23.876 3.078 -18.928 1.00 70.31 92 LYS A C 1
ATOM 713 O O . LYS A 1 92 ? 24.756 3.454 -19.699 1.00 70.31 92 LYS A O 1
ATOM 718 N N . THR A 1 93 ? 23.644 1.788 -18.694 1.00 60.00 93 THR A N 1
ATOM 719 C CA . THR A 1 93 ? 24.359 0.732 -19.420 1.00 60.00 93 THR A CA 1
ATOM 720 C C . THR A 1 93 ? 23.880 0.633 -20.865 1.00 60.00 93 THR A C 1
ATOM 722 O O . THR A 1 93 ? 24.706 0.457 -21.760 1.00 60.00 93 THR A O 1
ATOM 725 N N . THR A 1 94 ? 22.588 0.835 -21.117 1.00 55.50 94 THR A N 1
ATOM 726 C CA . THR A 1 94 ? 22.016 0.810 -22.471 1.00 55.50 94 THR A CA 1
ATOM 727 C C . THR A 1 94 ? 22.545 1.973 -23.324 1.00 55.50 94 THR A C 1
ATOM 729 O O . THR A 1 94 ? 23.045 1.730 -24.423 1.00 55.50 94 THR A O 1
ATOM 732 N N . ASP A 1 95 ? 22.612 3.192 -22.773 1.00 50.78 95 ASP A N 1
ATOM 733 C CA . ASP A 1 95 ? 23.249 4.346 -23.436 1.00 50.78 95 ASP A CA 1
ATOM 734 C C . ASP A 1 95 ? 24.726 4.070 -23.780 1.00 50.78 95 ASP A C 1
ATOM 736 O O . ASP A 1 95 ? 25.217 4.446 -24.843 1.00 50.78 95 ASP A O 1
ATOM 740 N N . THR A 1 96 ? 25.468 3.356 -22.923 1.00 51.28 96 THR A N 1
ATOM 741 C CA . THR A 1 96 ? 26.874 3.021 -23.221 1.00 51.28 96 THR A CA 1
ATOM 742 C C . THR A 1 96 ? 27.063 1.974 -24.321 1.00 51.28 96 THR A C 1
ATOM 744 O O . THR A 1 96 ? 28.163 1.881 -24.874 1.00 51.28 96 THR A O 1
ATOM 747 N N . ILE A 1 97 ? 26.036 1.186 -24.655 1.00 51.19 97 ILE A N 1
ATOM 748 C CA . ILE A 1 97 ? 26.096 0.228 -25.770 1.00 51.19 97 ILE A CA 1
ATOM 749 C C . ILE A 1 97 ? 25.882 0.962 -27.102 1.00 51.19 97 ILE A C 1
ATOM 751 O O . ILE A 1 97 ? 26.593 0.666 -28.063 1.00 51.19 97 ILE A O 1
ATOM 755 N N . GLU A 1 98 ? 25.018 1.981 -27.144 1.00 51.00 98 GLU A N 1
ATOM 756 C CA . GLU A 1 98 ? 24.799 2.811 -28.342 1.00 51.00 98 GLU A CA 1
ATOM 757 C C . GLU A 1 98 ? 25.985 3.743 -28.674 1.00 51.00 98 GLU A C 1
ATOM 759 O O . GLU A 1 98 ? 26.188 4.107 -29.831 1.00 51.00 98 GLU A O 1
ATOM 764 N N . ILE A 1 99 ? 26.837 4.080 -27.698 1.00 52.34 99 ILE A N 1
ATOM 765 C CA . ILE A 1 99 ? 27.990 4.988 -27.888 1.00 52.34 99 ILE A CA 1
ATOM 766 C C . ILE A 1 99 ? 29.223 4.288 -28.505 1.00 52.34 99 ILE A C 1
ATOM 768 O O . ILE A 1 99 ? 30.220 4.934 -28.834 1.00 52.34 99 ILE A O 1
ATOM 772 N N . LYS A 1 100 ? 29.216 2.963 -28.706 1.00 53.22 100 LYS A N 1
ATOM 773 C CA . LYS A 1 100 ? 30.451 2.245 -29.080 1.00 53.22 100 LYS A CA 1
ATOM 774 C C . LYS A 1 100 ? 30.898 2.341 -30.537 1.00 53.22 100 LYS A C 1
ATOM 776 O O . LYS A 1 100 ? 31.972 1.828 -30.835 1.00 53.22 100 LYS A O 1
ATOM 781 N N . THR A 1 101 ? 30.184 3.015 -31.433 1.00 60.72 101 THR A N 1
ATOM 782 C CA . THR A 1 101 ? 30.761 3.508 -32.702 1.00 60.72 101 THR A CA 1
ATOM 783 C C . THR A 1 101 ? 29.761 4.431 -33.383 1.00 60.72 101 THR A C 1
ATOM 785 O O . THR A 1 101 ? 28.840 3.976 -34.055 1.00 60.72 101 THR A O 1
ATOM 788 N N . HIS A 1 102 ? 29.937 5.744 -33.229 1.00 68.00 102 HIS 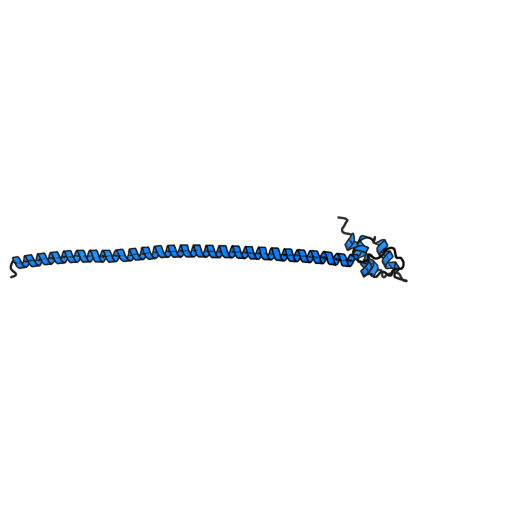A N 1
ATOM 789 C CA . HIS A 1 102 ? 29.230 6.678 -34.098 1.00 68.00 102 HIS A CA 1
ATOM 790 C C . HIS A 1 102 ? 29.668 6.423 -35.545 1.00 68.00 102 HIS A C 1
ATOM 792 O O . HIS A 1 102 ? 30.873 6.393 -35.814 1.00 68.00 102 HIS A O 1
ATOM 798 N N . PRO A 1 103 ? 28.725 6.183 -36.467 1.00 69.69 103 PRO A N 1
ATOM 799 C CA . PRO A 1 103 ? 29.071 5.939 -37.851 1.00 69.69 103 PRO A CA 1
ATOM 800 C C . PRO A 1 103 ? 29.636 7.227 -38.463 1.00 69.69 103 PRO A C 1
ATOM 802 O O . PRO A 1 103 ? 29.083 8.308 -38.262 1.00 69.69 103 PRO A O 1
ATOM 805 N N . ASP A 1 104 ? 30.747 7.120 -39.193 1.00 74.31 104 ASP A N 1
ATOM 806 C CA . ASP A 1 104 ? 31.329 8.263 -39.896 1.00 74.31 104 ASP A CA 1
ATOM 807 C C . ASP A 1 104 ? 30.403 8.694 -41.043 1.00 74.31 104 ASP A C 1
ATOM 809 O O . ASP A 1 104 ? 30.315 8.039 -42.080 1.00 74.31 104 ASP A O 1
ATOM 813 N N . LEU A 1 105 ? 29.695 9.807 -40.837 1.00 76.06 105 LEU A N 1
ATOM 814 C CA . LEU A 1 105 ? 28.750 10.379 -41.801 1.00 76.06 105 LEU A CA 1
ATOM 815 C C . LEU A 1 105 ? 29.444 11.000 -43.023 1.00 76.06 105 LEU A C 1
ATOM 817 O O . LEU A 1 105 ? 28.769 11.378 -43.979 1.00 76.06 105 LEU A O 1
ATOM 821 N N . SER A 1 106 ? 30.775 11.124 -43.001 1.00 77.00 106 SER A N 1
ATOM 822 C CA . SER A 1 106 ? 31.565 11.616 -44.132 1.00 77.00 106 SER A CA 1
ATOM 823 C C . SER A 1 106 ? 32.013 10.509 -45.093 1.00 77.00 106 SER A C 1
ATOM 825 O O . SER A 1 106 ? 32.500 10.808 -46.189 1.00 77.00 106 SER A O 1
ATOM 827 N N . ASP A 1 107 ? 31.803 9.236 -44.736 1.00 78.25 107 ASP A N 1
ATOM 828 C CA . ASP A 1 107 ? 32.158 8.103 -45.587 1.00 78.25 107 ASP A CA 1
ATOM 829 C C . ASP A 1 107 ? 31.193 7.961 -46.775 1.00 78.25 107 ASP A C 1
ATOM 831 O O . ASP A 1 107 ? 30.183 7.261 -46.733 1.00 78.25 107 ASP A O 1
ATOM 835 N N . SER A 1 108 ? 31.552 8.618 -47.877 1.00 70.62 108 SER A N 1
ATOM 836 C CA . SER A 1 108 ? 30.820 8.586 -49.153 1.00 70.62 108 SER A CA 1
ATOM 837 C C . SER A 1 108 ? 30.738 7.213 -49.837 1.00 70.62 108 SER A C 1
ATOM 839 O O . SER A 1 108 ? 30.056 7.093 -50.854 1.00 70.62 108 SER A O 1
ATOM 841 N N . LYS A 1 109 ? 31.457 6.195 -49.341 1.00 72.50 109 LYS A N 1
ATOM 842 C CA . LYS A 1 109 ? 31.462 4.835 -49.906 1.00 72.50 109 LYS A CA 1
ATOM 843 C C . LYS A 1 109 ? 30.718 3.829 -49.0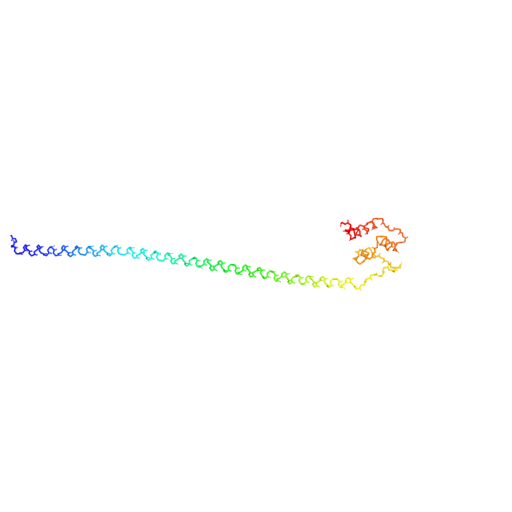34 1.00 72.50 109 LYS A C 1
ATOM 845 O O . LYS A 1 109 ? 30.596 2.667 -49.430 1.00 72.50 109 LYS A O 1
ATOM 850 N N . ARG A 1 110 ? 30.248 4.245 -47.857 1.00 75.69 110 ARG A N 1
ATOM 851 C CA . ARG A 1 110 ? 29.515 3.379 -46.944 1.00 75.69 110 ARG A CA 1
ATOM 852 C C . ARG A 1 110 ? 28.123 3.094 -47.487 1.00 75.69 110 ARG A C 1
ATOM 854 O O . ARG A 1 110 ? 27.418 3.997 -47.921 1.00 75.69 110 ARG A O 1
ATOM 861 N N . VAL A 1 111 ? 27.725 1.827 -47.394 1.00 77.88 111 VAL A N 1
ATOM 862 C CA . VAL A 1 111 ? 26.353 1.415 -47.682 1.00 77.88 111 VAL A CA 1
ATOM 863 C C . VAL A 1 111 ? 25.507 1.586 -46.419 1.00 77.88 111 VAL A C 1
ATOM 865 O O . VAL A 1 111 ? 25.675 0.825 -45.469 1.00 77.88 111 VAL A O 1
ATOM 868 N N . TRP A 1 112 ? 24.617 2.576 -46.393 1.00 83.06 112 TRP A N 1
ATOM 869 C CA . TRP A 1 112 ? 23.721 2.838 -45.264 1.00 83.06 112 TRP A CA 1
ATOM 870 C C . TRP A 1 112 ? 22.466 1.968 -45.304 1.00 83.06 112 TRP A C 1
ATOM 872 O O . TRP A 1 112 ? 21.722 1.938 -46.287 1.00 83.06 112 TRP A O 1
ATOM 882 N N . GLN A 1 113 ? 22.184 1.293 -44.196 1.00 83.50 113 GLN A N 1
ATOM 883 C CA . GLN A 1 113 ? 20.894 0.637 -44.005 1.00 83.50 113 GLN A CA 1
ATOM 884 C C . GLN A 1 113 ? 19.872 1.629 -43.445 1.00 83.50 113 GLN A C 1
ATOM 886 O O . GLN A 1 113 ? 20.233 2.593 -42.769 1.00 83.50 113 GLN A O 1
ATOM 891 N N . PHE A 1 114 ? 18.588 1.386 -43.717 1.00 82.25 114 PHE A N 1
ATOM 892 C CA . PHE A 1 114 ? 17.501 2.233 -43.220 1.00 82.25 114 PHE A CA 1
ATOM 893 C C . PHE A 1 114 ? 17.556 2.374 -41.691 1.00 82.25 114 PHE A C 1
ATOM 895 O O . PHE A 1 114 ? 17.546 3.490 -41.177 1.00 82.25 114 PHE A O 1
ATOM 902 N N . ASP A 1 115 ? 17.729 1.259 -40.980 1.00 80.44 115 ASP A N 1
ATOM 903 C CA . ASP A 1 115 ? 17.770 1.228 -39.514 1.00 80.44 115 ASP A CA 1
ATOM 904 C C . ASP A 1 115 ? 18.969 1.998 -38.931 1.00 80.44 115 ASP A C 1
ATOM 906 O O . ASP A 1 115 ? 18.859 2.615 -37.873 1.00 80.44 115 ASP A O 1
ATOM 910 N N . GLU A 1 116 ? 20.102 2.050 -39.643 1.00 79.06 116 GLU A N 1
ATOM 911 C CA . GLU A 1 116 ? 21.278 2.824 -39.216 1.00 79.06 116 GLU A CA 1
ATOM 912 C C . GLU A 1 116 ? 21.024 4.338 -39.288 1.00 79.06 116 GLU A C 1
ATOM 914 O O . GLU A 1 116 ? 21.482 5.100 -38.428 1.00 79.06 116 GLU A O 1
ATOM 919 N N . LEU A 1 117 ? 20.259 4.777 -40.293 1.00 82.31 117 LEU A N 1
ATOM 920 C CA . LEU A 1 117 ? 19.898 6.182 -40.491 1.00 82.31 117 LEU A CA 1
ATOM 921 C C . LEU A 1 117 ? 18.814 6.659 -39.519 1.00 82.31 117 LEU A C 1
ATOM 923 O O . LEU A 1 117 ? 18.718 7.859 -39.270 1.00 82.31 117 LEU A O 1
ATOM 927 N N . VAL A 1 118 ? 18.027 5.739 -38.952 1.00 83.56 118 VAL A N 1
ATOM 928 C CA . VAL A 1 118 ? 16.972 6.031 -37.963 1.00 83.56 118 VAL A CA 1
ATOM 929 C C . VAL A 1 118 ? 17.509 6.129 -36.528 1.00 83.56 118 VAL A C 1
ATOM 931 O O . VAL A 1 118 ? 16.775 6.470 -35.603 1.00 83.56 118 VAL A O 1
ATOM 934 N N . SER A 1 119 ? 18.810 5.925 -36.323 1.00 84.44 119 SER A N 1
ATOM 935 C CA . SER A 1 119 ? 19.427 6.099 -35.008 1.00 84.44 119 SER A CA 1
ATOM 936 C C . SER A 1 119 ? 19.347 7.545 -34.495 1.00 84.44 119 SER A C 1
ATOM 938 O O . SER A 1 119 ? 19.454 8.518 -35.250 1.00 84.44 119 SER A O 1
ATOM 940 N N . THR A 1 120 ? 19.239 7.688 -33.170 1.00 80.81 120 THR A N 1
ATOM 941 C CA . THR A 1 120 ? 19.184 8.977 -32.457 1.00 80.81 120 THR A CA 1
ATOM 942 C C . THR A 1 120 ? 20.334 9.903 -32.853 1.00 80.81 120 THR A C 1
ATOM 944 O O . THR A 1 120 ? 20.142 11.106 -33.043 1.00 80.81 120 THR A O 1
ATOM 947 N N . TYR A 1 121 ? 21.536 9.344 -33.028 1.00 81.62 121 TYR A N 1
ATOM 948 C CA . TYR A 1 121 ? 22.721 10.098 -33.423 1.00 81.62 121 TYR A CA 1
ATOM 949 C C . TYR A 1 121 ? 22.585 10.712 -34.821 1.00 81.62 121 TYR A C 1
ATOM 951 O O . TYR A 1 121 ? 22.843 11.904 -34.987 1.00 81.62 121 TYR A O 1
ATOM 959 N N . VAL A 1 122 ? 22.157 9.935 -35.820 1.00 82.75 122 VAL A N 1
ATOM 960 C CA . VAL A 1 122 ? 22.011 10.425 -37.199 1.00 82.75 122 VAL A CA 1
ATOM 961 C C . VAL A 1 122 ? 20.875 11.441 -37.282 1.00 82.75 122 VAL A C 1
ATOM 963 O O . VAL A 1 122 ? 21.061 12.518 -37.850 1.00 82.75 122 VAL A O 1
ATOM 966 N N . MET A 1 123 ? 19.739 11.157 -36.642 1.00 85.00 123 MET A N 1
ATOM 967 C CA . MET A 1 123 ? 18.568 12.040 -36.634 1.00 85.00 123 MET A CA 1
ATOM 968 C C . MET A 1 123 ? 18.832 13.399 -35.967 1.00 85.00 123 MET A C 1
ATOM 970 O O . MET A 1 123 ? 18.264 14.401 -36.400 1.00 85.00 123 MET A O 1
ATOM 974 N N . SER A 1 124 ? 19.725 13.449 -34.971 1.00 82.56 124 SER A N 1
ATOM 975 C CA . SER A 1 124 ? 20.104 14.687 -34.267 1.00 82.56 124 SER A CA 1
ATOM 976 C C . SER A 1 124 ? 21.203 15.492 -34.974 1.00 82.56 124 SER A C 1
ATOM 978 O O . SER A 1 124 ? 21.308 16.697 -34.768 1.00 82.56 124 SER A O 1
ATOM 980 N N . ASN A 1 125 ? 22.049 14.843 -35.784 1.00 82.62 125 ASN A N 1
ATOM 981 C CA . ASN A 1 125 ? 23.239 15.467 -36.383 1.00 82.62 125 ASN A CA 1
ATOM 982 C C . ASN A 1 125 ? 23.140 15.676 -37.902 1.00 82.62 125 ASN A C 1
ATOM 984 O O . ASN A 1 125 ? 24.082 16.181 -38.513 1.00 82.62 125 ASN A O 1
ATOM 988 N N . THR A 1 126 ? 22.021 15.305 -38.529 1.00 84.25 126 THR A N 1
ATOM 989 C CA . THR A 1 126 ? 21.816 15.472 -39.973 1.00 84.25 126 THR A CA 1
ATOM 990 C C . THR A 1 126 ? 20.541 16.247 -40.282 1.00 84.25 126 THR A C 1
ATOM 992 O O . THR A 1 126 ? 19.494 16.082 -39.655 1.00 84.25 126 THR A O 1
ATOM 995 N N . THR A 1 127 ? 20.623 17.115 -41.288 1.00 86.94 127 THR A N 1
ATOM 996 C CA . THR A 1 127 ? 19.438 17.769 -41.858 1.00 86.94 127 THR A CA 1
ATOM 997 C C . THR A 1 127 ? 18.655 16.790 -42.730 1.00 86.94 127 THR A C 1
ATOM 999 O O . THR A 1 127 ? 19.234 15.882 -43.324 1.00 86.94 127 THR A O 1
ATOM 1002 N N . SER A 1 128 ? 17.351 17.020 -42.905 1.00 85.50 128 SER A N 1
ATOM 1003 C CA . SER A 1 128 ? 16.497 16.200 -43.781 1.00 85.50 128 SER A CA 1
ATOM 1004 C C . SER A 1 128 ? 17.067 16.006 -45.196 1.00 85.50 128 SER A C 1
ATOM 1006 O O . SER A 1 128 ? 16.962 14.923 -45.766 1.00 85.50 128 SER A O 1
ATOM 1008 N N . ARG A 1 129 ? 17.738 17.024 -45.756 1.00 84.56 129 ARG A N 1
ATOM 1009 C CA . ARG A 1 129 ? 18.420 16.935 -47.059 1.00 84.56 129 ARG A CA 1
ATOM 1010 C C . ARG A 1 129 ? 19.663 16.039 -47.016 1.00 84.56 129 ARG A C 1
ATOM 1012 O O . ARG A 1 129 ? 19.879 15.272 -47.948 1.00 84.56 129 ARG A O 1
ATOM 1019 N N . GLN A 1 130 ? 20.483 16.140 -45.969 1.00 86.31 130 GLN A N 1
ATOM 1020 C CA . GLN A 1 130 ? 21.668 15.288 -45.798 1.00 86.31 130 GLN A CA 1
ATOM 1021 C C . GLN A 1 130 ? 21.277 13.831 -45.553 1.00 86.31 130 GLN A C 1
ATOM 1023 O O . GLN A 1 130 ? 21.911 12.933 -46.090 1.00 86.31 130 GLN A O 1
ATOM 1028 N N . LEU A 1 131 ? 20.194 13.603 -44.815 1.00 87.00 131 LEU A N 1
ATOM 1029 C CA . LEU A 1 131 ? 19.657 12.279 -44.538 1.00 87.00 131 LEU A CA 1
ATOM 1030 C C . LEU A 1 131 ? 19.222 11.550 -45.821 1.00 87.00 131 LEU A C 1
ATOM 1032 O O . LEU A 1 131 ? 19.588 10.397 -46.037 1.00 87.00 131 LEU A O 1
ATOM 1036 N N . LEU A 1 132 ? 18.512 12.244 -46.718 1.00 86.12 132 LEU A N 1
ATOM 1037 C CA . LEU A 1 132 ? 18.168 11.703 -48.038 1.00 86.12 132 LEU A CA 1
ATOM 1038 C C . LEU A 1 132 ? 19.404 11.469 -48.912 1.00 86.12 132 LEU A C 1
ATOM 1040 O O . LEU A 1 132 ? 19.446 10.491 -49.653 1.00 86.12 132 LEU A O 1
ATOM 1044 N N . ALA A 1 133 ? 20.416 12.338 -48.818 1.00 85.25 133 ALA A N 1
ATOM 1045 C CA . ALA A 1 133 ? 21.668 12.156 -49.544 1.00 85.25 133 ALA A CA 1
ATOM 1046 C C . ALA A 1 133 ? 22.421 10.900 -49.074 1.00 85.25 133 ALA A C 1
ATOM 1048 O O . ALA A 1 133 ? 22.878 10.132 -49.914 1.00 85.25 133 ALA A O 1
ATOM 1049 N N . LEU A 1 134 ? 22.493 10.650 -47.761 1.00 85.19 134 LEU A N 1
ATOM 1050 C CA . LEU A 1 134 ? 23.080 9.429 -47.193 1.00 85.19 134 LEU A CA 1
ATOM 1051 C C . LEU A 1 134 ? 22.289 8.177 -47.598 1.00 85.19 134 LEU A C 1
ATOM 1053 O O . LEU A 1 134 ? 22.875 7.158 -47.952 1.00 85.19 134 LEU A O 1
ATOM 1057 N N . PHE A 1 135 ? 20.957 8.255 -47.622 1.00 85.31 135 PHE A N 1
ATOM 1058 C CA . PHE A 1 135 ? 20.118 7.148 -48.089 1.00 85.31 135 PHE A CA 1
ATOM 1059 C C . PHE A 1 135 ? 20.284 6.868 -49.593 1.00 85.31 135 PHE A C 1
ATOM 1061 O O . PHE A 1 135 ? 20.261 5.714 -50.026 1.00 85.31 135 PHE A O 1
ATOM 1068 N N . GLY A 1 136 ? 20.491 7.924 -50.386 1.00 79.69 136 GLY A N 1
ATOM 1069 C CA . GLY A 1 136 ? 20.708 7.860 -51.830 1.00 79.69 136 GLY A CA 1
ATOM 1070 C C . GLY A 1 136 ? 22.087 7.347 -52.250 1.00 79.69 136 GLY A C 1
ATOM 1071 O O . GLY A 1 136 ? 22.219 6.862 -53.368 1.00 79.69 136 GLY A O 1
ATOM 1072 N N . GLN A 1 137 ? 23.098 7.380 -51.371 1.00 78.81 137 GLN A N 1
ATOM 1073 C CA . GLN A 1 137 ? 24.452 6.868 -51.665 1.00 78.81 137 GLN A CA 1
ATOM 1074 C C . GLN A 1 137 ? 24.479 5.368 -52.008 1.00 78.81 137 GLN A C 1
ATOM 1076 O O . GLN A 1 137 ? 25.414 4.895 -52.648 1.00 78.81 137 GLN A O 1
ATOM 1081 N N . ASN A 1 138 ? 23.446 4.621 -51.613 1.00 64.56 138 ASN A N 1
ATOM 1082 C CA . ASN A 1 138 ? 23.451 3.156 -51.625 1.00 64.56 138 ASN A CA 1
ATOM 1083 C C . ASN A 1 138 ? 22.842 2.535 -52.870 1.00 64.56 138 ASN A C 1
ATOM 1085 O O . ASN A 1 138 ? 22.871 1.312 -53.015 1.00 64.56 138 ASN A O 1
ATOM 1089 N N . LYS A 1 139 ? 22.204 3.337 -53.722 1.00 63.72 139 LYS A N 1
ATOM 1090 C CA . LYS A 1 139 ? 21.344 2.805 -54.771 1.00 63.72 139 LYS A CA 1
ATOM 1091 C C . LYS A 1 139 ? 21.840 3.268 -56.136 1.00 63.72 139 LYS A C 1
ATOM 1093 O O . LYS A 1 139 ? 22.044 4.451 -56.376 1.00 63.72 139 LYS A O 1
ATOM 1098 N N . LEU A 1 140 ? 22.075 2.288 -57.013 1.00 62.78 140 LEU A N 1
ATOM 1099 C CA . LEU A 1 140 ? 22.379 2.511 -58.431 1.00 62.78 140 LEU A CA 1
ATOM 1100 C C . LEU A 1 140 ? 21.187 3.166 -59.155 1.00 62.78 140 LEU A C 1
ATOM 1102 O O . LEU A 1 140 ? 21.397 3.896 -60.119 1.00 62.78 140 LEU A O 1
ATOM 1106 N N . ASP A 1 141 ? 19.976 2.939 -58.635 1.00 61.16 141 ASP A N 1
ATOM 1107 C CA . ASP A 1 141 ? 18.710 3.549 -59.046 1.00 61.16 141 ASP A CA 1
ATOM 1108 C C . ASP A 1 141 ? 18.151 4.451 -57.932 1.00 61.16 141 ASP A C 1
ATOM 1110 O O . ASP A 1 141 ? 18.468 4.278 -56.756 1.00 61.16 141 ASP A O 1
ATOM 1114 N N . GLU A 1 142 ? 17.294 5.411 -58.274 1.00 66.38 142 GLU A N 1
ATOM 1115 C CA . GLU A 1 142 ? 16.709 6.334 -57.294 1.00 66.38 142 GLU A CA 1
ATOM 1116 C C . GLU A 1 142 ? 15.917 5.570 -56.200 1.00 66.38 142 GLU A C 1
ATOM 1118 O O . GLU A 1 142 ? 15.140 4.666 -56.525 1.00 66.38 142 GLU A O 1
ATOM 1123 N N . PRO A 1 143 ? 16.098 5.875 -54.894 1.00 71.25 143 PRO A N 1
ATOM 1124 C CA . PRO A 1 143 ? 15.399 5.156 -53.833 1.00 71.25 143 PRO A CA 1
ATOM 1125 C C . PRO A 1 143 ? 13.877 5.267 -53.980 1.00 71.25 143 PRO A C 1
ATOM 1127 O O . PRO A 1 143 ? 13.399 6.348 -54.325 1.00 71.25 143 PRO A O 1
ATOM 1130 N N . PRO A 1 144 ? 13.095 4.223 -53.640 1.00 81.50 144 PRO A N 1
ATOM 1131 C CA . PRO A 1 144 ? 11.640 4.293 -53.665 1.00 81.50 144 PRO A CA 1
ATOM 1132 C C . PRO A 1 144 ? 11.139 5.500 -52.871 1.00 81.50 144 PRO A C 1
ATOM 1134 O O . PRO A 1 144 ? 11.548 5.714 -51.727 1.00 81.50 144 PRO A O 1
ATOM 1137 N N . ILE A 1 145 ? 10.244 6.280 -53.481 1.00 80.75 145 ILE A N 1
ATOM 1138 C CA . ILE A 1 145 ? 9.688 7.504 -52.886 1.00 80.75 145 ILE A CA 1
ATOM 1139 C C . ILE A 1 145 ? 9.035 7.211 -51.525 1.00 80.75 145 ILE A C 1
ATOM 1141 O O . ILE A 1 145 ? 9.135 8.022 -50.606 1.00 80.75 145 ILE A O 1
ATOM 1145 N N . ASP A 1 146 ? 8.435 6.032 -51.359 1.00 84.50 146 ASP A N 1
ATOM 1146 C CA . ASP A 1 146 ? 7.795 5.614 -50.108 1.00 84.50 146 ASP A CA 1
ATOM 1147 C C . ASP A 1 146 ? 8.794 5.473 -48.952 1.00 84.50 146 ASP A C 1
ATOM 1149 O O . ASP A 1 146 ? 8.531 5.940 -47.843 1.00 84.50 146 ASP A O 1
ATOM 1153 N N . GLU A 1 147 ? 9.973 4.902 -49.209 1.00 81.69 147 GLU A N 1
ATOM 1154 C CA . GLU A 1 147 ? 11.026 4.762 -48.199 1.00 81.69 147 GLU A CA 1
ATOM 1155 C C . GLU A 1 147 ? 11.615 6.125 -47.830 1.00 81.69 147 GLU A C 1
ATOM 1157 O O . GLU A 1 147 ? 11.820 6.405 -46.651 1.00 81.69 147 GLU A O 1
ATOM 1162 N N . GLN A 1 148 ? 11.813 7.006 -48.818 1.00 84.31 148 GLN A N 1
ATOM 1163 C CA . GLN A 1 148 ? 12.261 8.382 -48.581 1.00 84.31 148 GLN A CA 1
ATOM 1164 C C . GLN A 1 148 ? 11.249 9.164 -47.730 1.00 84.31 148 GLN A C 1
ATOM 1166 O O . GLN A 1 148 ? 11.625 9.841 -46.773 1.00 84.31 148 GLN A O 1
ATOM 1171 N N . ASN A 1 149 ? 9.956 9.041 -48.039 1.00 86.69 149 ASN A N 1
ATOM 1172 C CA . ASN A 1 149 ? 8.880 9.679 -47.283 1.00 86.69 149 ASN A CA 1
ATOM 1173 C C . ASN A 1 149 ? 8.778 9.132 -45.858 1.00 86.69 149 ASN A C 1
ATOM 1175 O O . ASN A 1 149 ? 8.572 9.908 -44.924 1.00 86.69 149 ASN A O 1
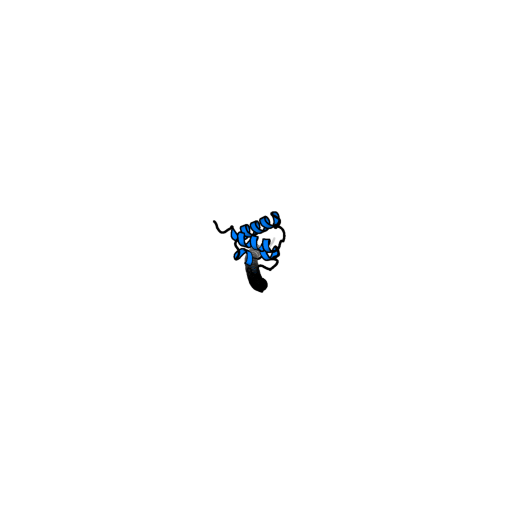ATOM 1179 N N . CYS A 1 150 ? 8.965 7.823 -45.680 1.00 87.69 150 CYS A N 1
ATOM 1180 C CA . CYS A 1 150 ? 9.025 7.193 -44.366 1.00 87.69 150 CYS A CA 1
ATOM 1181 C C . CYS A 1 150 ? 10.180 7.774 -43.535 1.00 87.69 150 CYS A C 1
ATOM 1183 O O . CYS A 1 150 ? 9.964 8.272 -42.430 1.00 87.69 150 CYS A O 1
ATOM 1185 N N . LEU A 1 151 ? 11.382 7.837 -44.110 1.00 86.88 151 LEU A N 1
ATOM 1186 C CA . LEU A 1 151 ? 12.578 8.388 -43.466 1.00 86.88 151 LEU A CA 1
ATOM 1187 C C . LEU A 1 151 ? 12.395 9.864 -43.067 1.00 86.88 151 LEU A C 1
ATOM 1189 O O . LEU A 1 151 ? 12.697 10.259 -41.939 1.00 86.88 151 LEU A O 1
ATOM 1193 N N . LEU A 1 152 ? 11.810 10.671 -43.956 1.00 88.31 152 LEU A N 1
ATOM 1194 C CA . LEU A 1 152 ? 11.457 12.062 -43.667 1.00 88.31 152 LEU A CA 1
ATOM 1195 C C . LEU A 1 152 ? 10.373 12.191 -42.594 1.00 88.31 152 LEU A C 1
ATOM 1197 O O . LEU A 1 152 ? 10.419 13.133 -41.805 1.00 88.31 152 LEU A O 1
ATOM 1201 N N . SER A 1 153 ? 9.389 11.291 -42.564 1.00 87.25 153 SER A N 1
ATOM 1202 C CA . SER A 1 153 ? 8.330 11.317 -41.552 1.00 87.25 153 SER A CA 1
ATOM 1203 C C . SER A 1 153 ? 8.885 11.059 -40.151 1.00 87.25 153 SER A C 1
ATOM 1205 O O . SER A 1 153 ? 8.537 11.784 -39.221 1.00 87.25 153 SER A O 1
ATOM 1207 N N . ILE A 1 154 ? 9.824 10.116 -40.023 1.00 86.81 154 ILE A N 1
ATOM 1208 C CA . ILE A 1 154 ? 10.515 9.808 -38.769 1.00 86.81 154 ILE A CA 1
ATOM 1209 C C . ILE A 1 154 ? 11.390 10.992 -38.347 1.00 86.81 154 ILE A C 1
ATOM 1211 O O . ILE A 1 154 ? 11.299 11.447 -37.209 1.00 86.81 154 ILE A O 1
ATOM 1215 N N . TRP A 1 155 ? 12.162 11.566 -39.276 1.00 89.62 155 TRP A N 1
ATOM 1216 C CA . TRP A 1 155 ? 12.974 12.754 -38.996 1.00 89.62 155 TRP A CA 1
ATOM 1217 C C . TRP A 1 155 ? 12.123 13.950 -38.547 1.00 89.62 155 TRP A C 1
ATOM 1219 O O . TRP A 1 155 ? 12.498 14.661 -37.619 1.00 89.62 155 TRP A O 1
ATOM 1229 N N . ARG A 1 156 ? 10.954 14.169 -39.168 1.00 88.06 156 ARG A N 1
ATOM 1230 C CA . ARG A 1 156 ? 10.004 15.220 -38.762 1.00 88.06 156 ARG A CA 1
ATOM 1231 C C . ARG A 1 156 ? 9.378 14.937 -37.402 1.00 88.06 156 ARG A C 1
ATOM 1233 O O . ARG A 1 156 ? 9.201 15.874 -36.640 1.00 88.06 156 ARG A O 1
ATOM 1240 N N . ALA A 1 157 ? 9.045 13.689 -37.087 1.00 85.69 157 ALA A N 1
ATOM 1241 C CA . ALA A 1 157 ? 8.544 13.336 -35.761 1.00 85.69 157 ALA A CA 1
ATOM 1242 C C . ALA A 1 157 ? 9.603 13.586 -34.673 1.00 85.69 157 ALA A C 1
ATOM 1244 O O . ALA A 1 157 ? 9.264 14.025 -33.579 1.00 85.69 157 ALA A O 1
ATOM 1245 N N . PHE A 1 158 ? 10.878 13.360 -34.997 1.00 83.50 158 PHE A N 1
ATOM 1246 C CA . PHE A 1 158 ? 12.001 13.570 -34.088 1.00 83.50 158 PHE A CA 1
ATOM 1247 C C . PHE A 1 158 ? 12.372 15.057 -33.917 1.00 83.50 158 PHE A C 1
ATOM 1249 O O . PHE A 1 158 ? 12.561 15.517 -32.796 1.00 83.50 158 PHE A O 1
ATOM 1256 N N . ASN A 1 159 ? 12.443 15.827 -35.010 1.00 81.12 159 ASN A N 1
ATOM 1257 C CA . ASN A 1 159 ? 12.950 17.211 -35.012 1.00 81.12 159 ASN A CA 1
ATOM 1258 C C . ASN A 1 159 ? 11.864 18.299 -35.128 1.00 81.12 159 ASN A C 1
ATOM 1260 O O . ASN A 1 159 ? 12.125 19.468 -34.864 1.00 81.12 159 ASN A O 1
ATOM 1264 N N . GLY A 1 160 ? 10.648 17.948 -35.549 1.00 69.06 160 GLY A N 1
ATOM 1265 C CA . GLY A 1 160 ? 9.567 18.893 -35.863 1.00 69.06 160 GLY A CA 1
ATOM 1266 C C . GLY A 1 160 ? 8.754 19.378 -34.661 1.00 69.06 160 GLY A C 1
ATOM 1267 O O . GLY A 1 160 ? 7.830 20.162 -34.841 1.00 69.06 160 GLY A O 1
ATOM 1268 N N . GLY A 1 161 ? 9.079 18.930 -33.445 1.00 61.09 161 GLY A N 1
ATOM 1269 C CA . GLY A 1 161 ? 8.422 19.366 -32.208 1.00 61.09 161 GLY A CA 1
ATOM 1270 C C . GLY A 1 161 ? 8.961 20.672 -31.610 1.00 61.09 161 GLY A C 1
ATOM 1271 O O . GLY A 1 161 ? 8.531 21.038 -30.521 1.00 61.09 161 GLY A O 1
ATOM 1272 N N . HIS A 1 162 ? 9.907 21.351 -32.271 1.00 53.81 162 HIS A N 1
ATOM 1273 C CA . HIS A 1 162 ? 10.600 22.520 -31.711 1.00 53.81 162 HIS A CA 1
ATOM 1274 C C . HIS A 1 162 ? 10.068 23.900 -32.134 1.00 53.81 162 HIS A C 1
ATOM 1276 O O . HIS A 1 162 ? 10.561 24.895 -31.611 1.00 53.81 162 HIS A O 1
ATOM 1282 N N . ASP A 1 163 ? 9.034 23.973 -32.977 1.00 48.00 163 ASP A N 1
ATOM 1283 C CA . ASP A 1 163 ? 8.361 25.236 -33.325 1.00 48.00 163 ASP A CA 1
ATOM 1284 C C . ASP A 1 163 ? 6.986 25.342 -32.634 1.00 48.00 163 ASP A C 1
ATOM 1286 O O . ASP A 1 163 ? 5.936 25.305 -33.282 1.00 48.00 163 ASP A O 1
ATOM 1290 N N . GLY A 1 164 ? 7.003 25.442 -31.299 1.00 39.31 164 GLY A N 1
ATOM 1291 C CA . GLY A 1 164 ? 5.847 25.753 -30.448 1.00 39.31 164 GLY A CA 1
ATOM 1292 C C . GLY A 1 164 ? 6.148 26.902 -29.498 1.00 39.31 164 GLY A C 1
ATOM 1293 O O . GLY A 1 164 ? 7.146 26.781 -28.755 1.00 39.31 164 GLY A O 1
#

Sequence (164 aa):
MLDSETAKELQLKSAEKRTENALARRAFNDALTKEPELIAKLIGSNSEQLASTKLGGEWLLNSAQSILVNSILEQQKQAHKLELEQLKADLKTTDTIEIKTHPDLSDSKRVWQFDELVSTYVMSNTTSRQLLALFGQNKLDEPPIDEQNCLLSIWRAFNGGHDG

pLDDT: mean 78.17, std 10.68, range [39.31, 93.5]